Protein AF-A0A7S0W3J7-F1 (afdb_monomer)

Foldseek 3Di:
DDDDDPPDPVDDDDDDDDDDAFDAFDDKDKPDDFDDADALDFTPPWTKIFGHGPVRHGDQDDFQKKFKAKDDPVQHPHRQPNPFPRIAGQHRRMGTRGTGGHNDDDDPDIDIDMDTD

Structure (mmCIF, N/CA/C/O backbone):
data_AF-A0A7S0W3J7-F1
#
_entry.id   AF-A0A7S0W3J7-F1
#
loop_
_atom_site.group_PDB
_atom_site.id
_atom_site.type_symbol
_atom_site.label_atom_id
_atom_site.label_alt_id
_atom_site.label_comp_id
_atom_site.label_asym_id
_atom_site.label_entity_id
_atom_site.label_seq_id
_atom_site.pdbx_PDB_ins_code
_atom_site.Cartn_x
_atom_site.Cartn_y
_atom_site.Cartn_z
_atom_site.occupancy
_atom_site.B_iso_or_equiv
_atom_site.auth_seq_id
_atom_site.auth_comp_id
_atom_site.auth_asym_id
_atom_site.auth_atom_id
_atom_site.pdbx_PDB_model_num
ATOM 1 N N . MET A 1 1 ? -5.260 -25.724 68.515 1.00 54.41 1 MET A N 1
ATOM 2 C CA . MET A 1 1 ? -5.703 -25.893 67.114 1.00 54.41 1 MET A CA 1
ATOM 3 C C . MET A 1 1 ? -5.197 -24.689 66.342 1.00 54.41 1 MET A C 1
ATOM 5 O O . MET A 1 1 ? -5.532 -23.569 66.701 1.00 54.41 1 MET A O 1
ATOM 9 N N . ARG A 1 2 ? -4.265 -24.897 65.410 1.00 65.94 2 ARG A N 1
ATOM 10 C CA . ARG A 1 2 ? -3.579 -23.824 64.681 1.00 65.94 2 ARG A CA 1
ATOM 11 C C . ARG A 1 2 ? -4.446 -23.437 63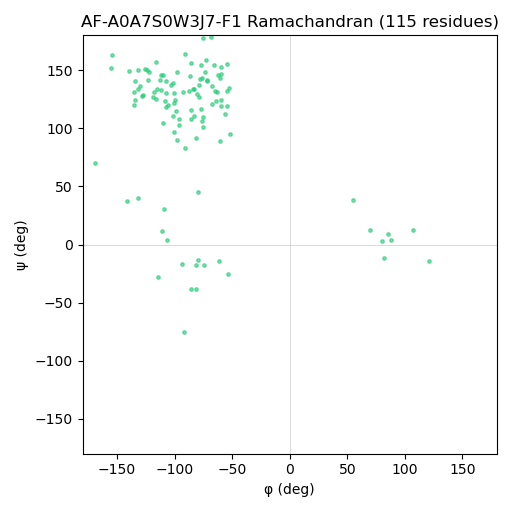.481 1.00 65.94 2 ARG A C 1
ATOM 13 O O . ARG A 1 2 ? -4.564 -24.228 62.553 1.00 65.94 2 ARG A O 1
ATOM 20 N N . PHE A 1 3 ? -5.081 -22.267 63.525 1.00 51.50 3 PHE A N 1
ATOM 21 C CA . PHE A 1 3 ? -5.746 -21.694 62.354 1.00 51.50 3 PHE A CA 1
ATOM 22 C C . PHE A 1 3 ? -4.669 -21.104 61.446 1.00 51.50 3 PHE A C 1
ATOM 24 O O . PHE A 1 3 ? -3.944 -20.197 61.847 1.00 51.50 3 PHE A O 1
ATOM 31 N N . THR A 1 4 ? -4.529 -21.654 60.245 1.00 58.34 4 THR A N 1
ATOM 32 C CA . THR A 1 4 ? -3.666 -21.079 59.210 1.00 58.34 4 THR A CA 1
ATOM 33 C C . THR A 1 4 ? -4.609 -20.366 58.256 1.00 58.34 4 THR A C 1
ATOM 35 O O . THR A 1 4 ? -5.424 -21.029 57.615 1.00 58.34 4 THR A O 1
ATOM 38 N N . LEU A 1 5 ? -4.581 -19.030 58.230 1.00 55.03 5 LEU A N 1
ATOM 39 C CA . LEU A 1 5 ? -5.344 -18.270 57.242 1.00 55.03 5 LEU A CA 1
ATOM 40 C C . LEU A 1 5 ? -4.853 -18.691 55.851 1.00 55.03 5 LEU A C 1
ATOM 42 O O . LEU A 1 5 ? -3.675 -18.535 55.537 1.00 55.03 5 LEU A O 1
ATOM 46 N N . HIS A 1 6 ? -5.749 -19.244 55.039 1.00 60.00 6 HIS A N 1
ATOM 47 C CA . HIS A 1 6 ? -5.515 -19.416 53.613 1.00 60.00 6 HIS A CA 1
ATOM 48 C C . HIS A 1 6 ? -5.819 -18.069 52.954 1.00 60.00 6 HIS A C 1
ATOM 50 O O . HIS A 1 6 ? -6.966 -17.757 52.649 1.00 60.00 6 HIS A O 1
ATOM 56 N N . THR A 1 7 ? -4.803 -17.228 52.802 1.00 67.06 7 THR A N 1
ATOM 57 C CA . THR A 1 7 ? -4.873 -16.083 51.896 1.00 67.06 7 THR A CA 1
ATOM 58 C C . THR A 1 7 ? -4.146 -16.480 50.629 1.00 67.06 7 THR A C 1
ATOM 60 O O . THR A 1 7 ? -2.923 -16.442 50.613 1.00 67.06 7 THR A O 1
ATOM 63 N N . ASP A 1 8 ? -4.891 -16.923 49.621 1.00 58.84 8 ASP A N 1
ATOM 64 C CA . ASP A 1 8 ? -4.711 -16.417 48.258 1.00 58.84 8 ASP A CA 1
ATOM 65 C C . ASP A 1 8 ? -5.876 -16.894 47.383 1.00 5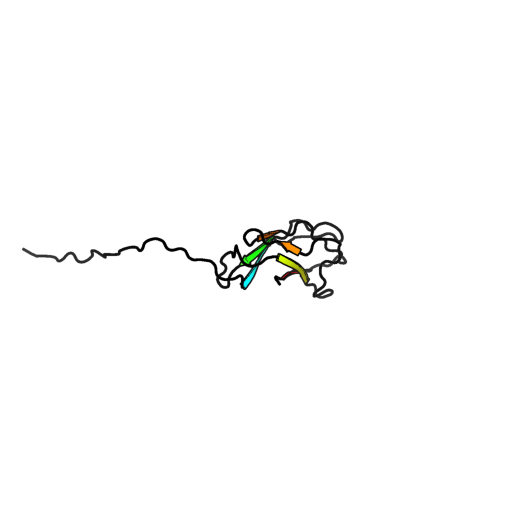8.84 8 A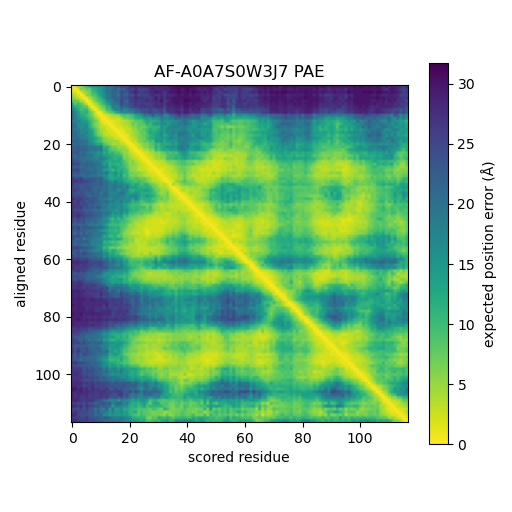SP A C 1
ATOM 67 O O . ASP A 1 8 ? -5.764 -17.784 46.547 1.00 58.84 8 ASP A O 1
ATOM 71 N N . SER A 1 9 ? -7.063 -16.343 47.623 1.00 61.25 9 SER A N 1
ATOM 72 C CA . SER A 1 9 ? -8.059 -16.303 46.556 1.00 61.25 9 SER A CA 1
ATOM 73 C C . SER A 1 9 ? -7.824 -14.982 45.855 1.00 61.25 9 SER A C 1
ATOM 75 O O . SER A 1 9 ? -8.436 -13.979 46.216 1.00 61.25 9 SER A O 1
ATOM 77 N N . SER A 1 10 ? -6.867 -14.948 44.931 1.00 65.12 10 SER A N 1
ATOM 78 C CA . SER A 1 10 ? -6.679 -13.812 44.036 1.00 65.12 10 SER A CA 1
ATOM 79 C C . SER A 1 10 ? -7.977 -13.663 43.227 1.00 65.12 10 SER A C 1
ATOM 81 O O . SER A 1 10 ? -8.193 -14.316 42.211 1.00 65.12 10 SER A O 1
ATOM 83 N N . MET A 1 11 ? -8.919 -12.883 43.765 1.00 68.69 11 MET A N 1
ATOM 84 C CA . MET A 1 11 ? -10.219 -12.626 43.159 1.00 68.69 11 MET A CA 1
ATOM 85 C C . MET A 1 11 ? -10.003 -11.651 42.009 1.00 68.69 11 MET A C 1
ATOM 87 O O . MET A 1 11 ? -9.841 -10.453 42.227 1.00 68.69 11 MET A O 1
ATOM 91 N N . PHE A 1 12 ? -9.988 -12.167 40.786 1.00 75.50 12 PHE A N 1
ATOM 92 C CA . PHE A 1 12 ? -10.064 -11.352 39.583 1.00 75.50 12 PHE A CA 1
ATOM 93 C C . PHE A 1 12 ? -11.439 -11.533 38.943 1.00 75.50 12 PHE A C 1
ATOM 95 O O . PHE A 1 12 ? -12.003 -12.626 38.919 1.00 75.50 12 PHE A O 1
ATOM 102 N N . VAL A 1 13 ? -11.985 -10.438 38.429 1.00 78.38 13 VAL A N 1
ATOM 103 C CA . VAL A 1 13 ? -13.188 -10.432 37.601 1.00 78.38 13 VAL A CA 1
ATOM 104 C C . VAL A 1 13 ? -12.787 -9.886 36.240 1.00 78.38 13 VAL A C 1
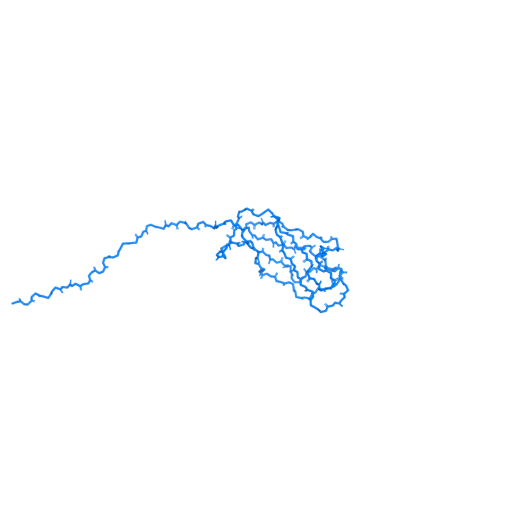ATOM 106 O O . VAL A 1 13 ? -12.084 -8.879 36.153 1.00 78.38 13 VAL A O 1
ATOM 109 N N . LEU A 1 14 ? -13.175 -10.586 35.181 1.00 83.06 14 LEU A N 1
ATOM 110 C CA . LEU A 1 14 ? -12.932 -10.138 33.815 1.00 83.06 14 LEU A CA 1
A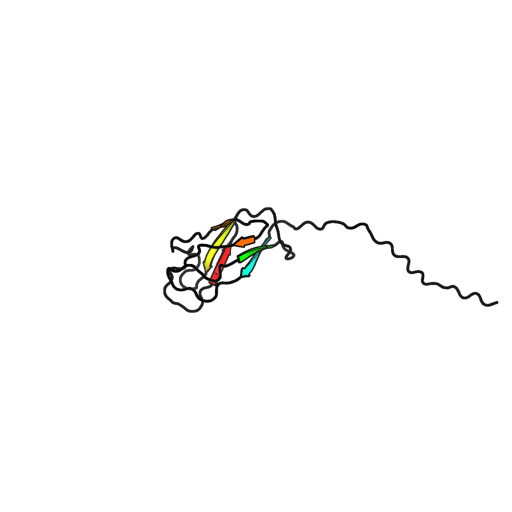TOM 111 C C . LEU A 1 14 ? -14.073 -9.221 33.376 1.00 83.06 14 LEU A C 1
ATOM 113 O O . LEU A 1 14 ? -15.228 -9.427 33.756 1.00 83.06 14 LEU A O 1
ATOM 117 N N . SER A 1 15 ? -13.752 -8.215 32.568 1.00 83.94 15 SER A N 1
ATOM 118 C CA . SER A 1 15 ? -14.776 -7.409 31.915 1.00 83.94 15 SER A CA 1
ATOM 119 C C . SER A 1 15 ? -15.451 -8.210 30.794 1.00 83.94 15 SER A C 1
ATOM 121 O O . SER A 1 15 ? -14.846 -9.133 30.238 1.00 83.94 15 SER A O 1
ATOM 123 N N . PRO A 1 16 ? -16.671 -7.827 30.387 1.00 87.94 16 PRO A N 1
ATOM 124 C CA . PRO A 1 16 ? -17.191 -8.200 29.078 1.00 87.94 16 PRO A CA 1
ATOM 125 C C . PRO A 1 16 ? -16.212 -7.780 27.964 1.00 87.94 16 PRO A C 1
ATOM 127 O O . PRO A 1 16 ? -15.430 -6.839 28.164 1.00 87.94 16 PRO A O 1
ATOM 130 N N . PRO A 1 17 ? -16.235 -8.449 26.797 1.00 82.81 17 PRO A N 1
ATOM 131 C CA . PRO A 1 17 ? -15.450 -8.009 25.651 1.00 82.81 17 PRO A CA 1
ATOM 132 C C . PRO A 1 17 ? -15.886 -6.601 25.226 1.00 82.81 17 PRO A C 1
ATOM 134 O O . PRO A 1 17 ? -17.072 -6.269 25.271 1.00 82.81 17 PRO A O 1
ATOM 137 N N . PHE A 1 18 ? -14.924 -5.785 24.803 1.00 76.12 18 PHE A N 1
ATOM 138 C CA . PHE A 1 18 ? -15.166 -4.499 24.159 1.00 76.12 18 PHE A CA 1
ATOM 139 C C . PHE A 1 18 ? -14.475 -4.484 22.799 1.00 76.12 18 PHE A C 1
ATOM 141 O O . PHE A 1 18 ? -13.460 -5.155 22.601 1.00 76.12 18 PHE A O 1
ATOM 148 N N . GLU A 1 19 ? -15.036 -3.730 21.862 1.00 74.50 19 GLU A N 1
ATOM 149 C CA . GLU A 1 19 ? -14.450 -3.584 20.536 1.00 74.50 19 GLU A CA 1
ATOM 150 C C . GLU A 1 19 ? -13.438 -2.441 20.530 1.00 74.50 19 GLU A C 1
ATOM 152 O O . GLU A 1 19 ? -13.706 -1.339 21.012 1.00 74.50 19 GLU A O 1
ATOM 157 N N . VAL A 1 20 ? -12.265 -2.714 19.965 1.00 68.44 20 VAL A N 1
ATOM 158 C CA . VAL A 1 20 ? -11.296 -1.683 19.607 1.00 68.44 20 VAL A CA 1
ATOM 159 C C . VAL A 1 20 ? -11.522 -1.374 18.140 1.00 68.44 20 VAL A C 1
ATOM 161 O O . VAL A 1 20 ? -11.227 -2.194 17.272 1.00 68.44 20 VAL A O 1
ATOM 164 N N . LEU A 1 21 ? -12.084 -0.200 17.875 1.00 73.44 21 LEU A N 1
ATOM 165 C CA . LEU A 1 21 ? -12.216 0.298 16.515 1.00 73.44 21 LEU A CA 1
ATOM 166 C C . LEU A 1 21 ? -10.860 0.806 16.028 1.00 73.44 21 LEU A C 1
ATOM 168 O O . LEU A 1 21 ? -10.092 1.398 16.791 1.00 73.44 21 LEU A O 1
ATOM 172 N N . ASN A 1 22 ? -10.580 0.582 14.748 1.00 70.94 22 ASN A N 1
ATOM 173 C CA . ASN A 1 22 ? -9.421 1.171 14.097 1.00 70.94 22 ASN A CA 1
ATOM 174 C C . ASN A 1 22 ? -9.539 2.702 14.098 1.00 70.94 22 ASN A C 1
ATOM 176 O O . ASN A 1 22 ? -10.629 3.265 13.956 1.00 70.94 22 ASN A O 1
ATOM 180 N N . GLY A 1 23 ? -8.398 3.375 14.217 1.00 71.31 23 GLY A N 1
ATOM 181 C CA . GLY A 1 23 ? -8.336 4.815 14.003 1.00 71.31 23 GLY A CA 1
ATOM 182 C C . GLY A 1 23 ? -8.580 5.199 12.535 1.00 71.31 23 GLY A C 1
ATOM 183 O O . GLY A 1 23 ? -8.760 4.331 11.672 1.00 71.31 23 GLY A O 1
ATOM 184 N N . PRO A 1 24 ? -8.569 6.506 12.219 1.00 73.44 24 PRO A N 1
ATOM 185 C CA . PRO A 1 24 ? -8.489 6.964 10.836 1.00 73.44 24 PRO A CA 1
ATOM 186 C C . PRO A 1 24 ? -7.202 6.459 10.162 1.00 73.44 24 PRO A C 1
ATOM 188 O O . PRO A 1 24 ? -6.186 6.233 10.825 1.00 73.44 24 PRO A O 1
ATOM 191 N N . ALA A 1 25 ? -7.242 6.302 8.836 1.00 75.19 25 ALA A N 1
ATOM 192 C CA . ALA A 1 25 ? -6.076 5.904 8.051 1.00 75.19 25 ALA A CA 1
ATOM 193 C C . ALA A 1 25 ? -4.954 6.936 8.217 1.00 75.19 25 ALA A C 1
ATOM 195 O O . ALA A 1 25 ? -5.159 8.124 7.977 1.00 75.19 25 ALA A O 1
ATOM 196 N N . ALA A 1 26 ? -3.776 6.474 8.634 1.00 77.38 26 ALA A N 1
ATOM 197 C CA . ALA A 1 26 ? -2.613 7.325 8.874 1.00 77.38 26 ALA A CA 1
ATOM 198 C C . ALA A 1 26 ? -1.464 7.025 7.906 1.00 77.38 26 ALA A C 1
ATOM 200 O O . ALA A 1 26 ? -0.633 7.892 7.644 1.00 77.38 26 ALA A O 1
ATOM 201 N N . SER A 1 27 ? -1.361 5.794 7.398 1.00 79.38 27 SER A N 1
ATOM 202 C CA . SER A 1 27 ? -0.267 5.376 6.517 1.00 79.38 27 SER A CA 1
ATOM 203 C C . SER A 1 27 ? -0.673 4.219 5.605 1.00 79.38 27 SER A C 1
ATOM 205 O O . SER A 1 27 ? -1.657 3.524 5.852 1.00 79.38 27 SER A O 1
ATOM 207 N N . LEU A 1 28 ? 0.104 4.001 4.544 1.00 81.06 28 LEU A N 1
ATOM 208 C CA . LEU A 1 28 ? -0.013 2.830 3.677 1.00 81.06 28 LEU A CA 1
ATOM 209 C C . LEU A 1 28 ? 1.101 1.834 3.992 1.00 81.06 28 LEU A C 1
ATOM 211 O O . LEU A 1 28 ? 2.261 2.220 4.131 1.00 81.06 28 LEU A O 1
ATOM 215 N N . SER A 1 29 ? 0.756 0.552 4.046 1.00 83.69 29 SER A N 1
ATOM 216 C CA . SER A 1 29 ? 1.709 -0.549 4.167 1.00 83.69 29 SER A CA 1
ATOM 217 C C . SER A 1 29 ? 1.672 -1.418 2.914 1.00 83.69 29 SER A C 1
ATOM 219 O O . SER A 1 29 ? 0.598 -1.763 2.419 1.00 83.69 29 SER A O 1
ATOM 221 N N . VAL A 1 30 ? 2.843 -1.769 2.385 1.00 84.38 30 VAL A N 1
ATOM 222 C CA . VAL A 1 30 ? 2.969 -2.623 1.198 1.00 84.38 30 VAL A CA 1
ATOM 223 C C . VAL A 1 30 ? 2.932 -4.085 1.635 1.00 84.38 30 VAL A C 1
ATOM 225 O O . VAL A 1 30 ? 3.827 -4.545 2.336 1.00 84.38 30 VAL A O 1
ATOM 228 N N . MET A 1 31 ? 1.908 -4.822 1.201 1.00 84.62 31 MET A N 1
ATOM 229 C CA . MET A 1 31 ? 1.782 -6.261 1.463 1.00 84.62 31 MET A CA 1
ATOM 230 C C . MET A 1 31 ? 2.521 -7.098 0.423 1.00 84.62 31 MET A C 1
ATOM 232 O O . MET A 1 31 ? 3.107 -8.129 0.742 1.00 84.62 31 MET A O 1
ATOM 236 N N . MET A 1 32 ? 2.464 -6.667 -0.836 1.00 83.88 32 MET A N 1
ATOM 237 C CA . MET A 1 32 ? 3.087 -7.366 -1.949 1.00 83.88 32 MET A CA 1
ATOM 238 C C . MET A 1 32 ? 3.804 -6.351 -2.823 1.00 83.88 32 MET A C 1
ATOM 240 O O . MET A 1 32 ? 3.185 -5.414 -3.331 1.00 83.88 32 MET A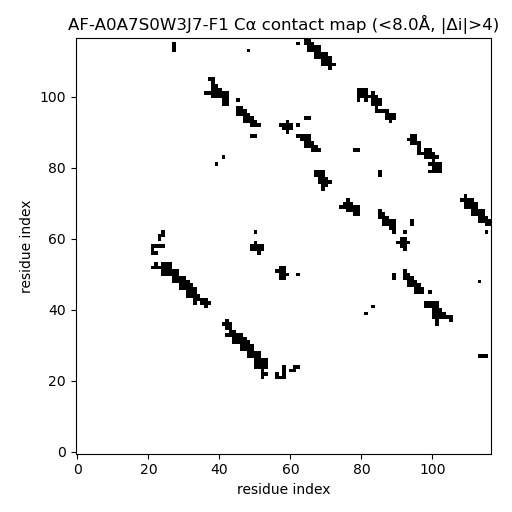 O 1
ATOM 244 N N . SER A 1 33 ? 5.113 -6.531 -2.971 1.00 78.12 33 SER A N 1
ATOM 245 C CA . SER A 1 33 ? 5.938 -5.748 -3.880 1.00 78.12 33 SER A CA 1
ATOM 246 C C . SER A 1 33 ? 6.146 -6.506 -5.194 1.00 78.12 33 SER A C 1
ATOM 248 O O . SER A 1 33 ? 6.183 -7.741 -5.212 1.00 78.12 33 SER A O 1
ATOM 250 N N . PRO A 1 34 ? 6.281 -5.790 -6.317 1.00 75.19 34 PRO A N 1
ATOM 251 C CA . PRO A 1 34 ? 6.657 -6.409 -7.574 1.00 75.19 34 PRO A CA 1
ATOM 252 C C . PRO A 1 34 ? 8.144 -6.777 -7.557 1.00 75.19 34 PRO A C 1
ATOM 254 O O . PRO A 1 34 ? 8.951 -6.090 -6.935 1.00 75.19 34 PRO A O 1
ATOM 257 N N . ALA A 1 35 ? 8.511 -7.852 -8.254 1.00 76.00 35 ALA A N 1
ATOM 258 C CA . ALA A 1 35 ? 9.892 -8.329 -8.295 1.00 76.00 35 ALA A CA 1
ATOM 259 C C . ALA A 1 35 ? 10.660 -7.731 -9.482 1.00 76.00 35 ALA A C 1
ATOM 261 O O . ALA A 1 35 ? 11.469 -6.821 -9.328 1.00 76.00 35 ALA A O 1
ATOM 262 N N . THR A 1 36 ? 10.401 -8.228 -10.689 1.00 70.31 36 THR A N 1
ATOM 263 C CA . THR A 1 36 ? 11.054 -7.760 -11.914 1.00 70.31 36 THR A CA 1
ATOM 264 C C . THR A 1 36 ? 9.985 -7.420 -12.933 1.00 70.31 36 THR A C 1
ATOM 266 O O . THR A 1 36 ? 9.099 -8.226 -13.206 1.00 70.31 36 THR A O 1
ATOM 269 N N . VAL A 1 37 ? 10.062 -6.213 -13.485 1.00 69.88 37 VAL A N 1
ATOM 270 C CA . VAL A 1 37 ? 9.080 -5.696 -14.436 1.00 69.88 37 VAL A CA 1
ATOM 271 C C . VAL A 1 37 ? 9.788 -5.413 -15.748 1.00 69.88 37 VAL A C 1
ATOM 273 O O . VAL A 1 37 ? 10.790 -4.703 -15.782 1.00 69.88 37 VAL A O 1
ATOM 276 N N . THR A 1 38 ? 9.262 -5.957 -16.839 1.00 70.19 38 THR A N 1
ATOM 277 C CA . THR A 1 38 ? 9.691 -5.578 -18.185 1.00 70.19 38 THR A CA 1
ATOM 278 C C . THR A 1 38 ? 8.941 -4.324 -18.618 1.00 70.19 38 THR A C 1
ATOM 280 O O . THR A 1 38 ? 7.720 -4.245 -18.472 1.00 70.19 38 THR A O 1
ATOM 283 N N . ALA A 1 39 ? 9.664 -3.356 -19.181 1.00 68.94 39 ALA A N 1
ATOM 284 C CA . ALA A 1 39 ? 9.077 -2.118 -19.674 1.00 68.94 39 ALA A CA 1
ATOM 285 C C . ALA A 1 39 ? 7.931 -2.385 -20.671 1.00 68.94 39 ALA A C 1
ATOM 287 O O . ALA A 1 39 ? 8.070 -3.193 -21.588 1.00 68.94 39 ALA A O 1
ATOM 288 N N . GLY A 1 40 ? 6.791 -1.718 -20.487 1.00 66.69 40 GLY A N 1
ATOM 289 C CA . GLY A 1 40 ? 5.595 -1.851 -21.327 1.00 66.69 40 GLY A CA 1
ATOM 290 C C . GLY A 1 40 ? 4.693 -3.049 -21.003 1.00 66.69 40 GLY A C 1
ATOM 291 O O . GLY A 1 40 ? 3.546 -3.082 -21.460 1.00 66.69 40 GLY A O 1
ATOM 292 N N . LEU A 1 41 ? 5.149 -3.998 -20.178 1.00 74.19 41 LEU A N 1
ATOM 293 C CA . LEU A 1 41 ? 4.330 -5.116 -19.709 1.00 74.19 41 LEU A CA 1
ATOM 294 C C . LEU A 1 41 ? 3.616 -4.793 -18.391 1.00 74.19 41 LEU A C 1
ATOM 296 O O . LEU A 1 41 ? 3.923 -3.821 -17.697 1.00 74.19 41 LEU A O 1
ATOM 300 N N . ILE A 1 42 ? 2.612 -5.616 -18.081 1.00 74.00 42 ILE A N 1
ATOM 301 C CA . ILE A 1 42 ? 1.914 -5.570 -16.797 1.00 74.00 42 ILE A CA 1
ATOM 302 C C . ILE A 1 42 ? 2.882 -6.024 -15.702 1.00 74.00 42 ILE A C 1
ATOM 304 O O . ILE A 1 42 ? 3.612 -7.000 -15.866 1.00 74.00 42 ILE A O 1
ATOM 308 N N . VAL A 1 43 ? 2.871 -5.305 -14.585 1.00 77.06 43 VAL A N 1
ATOM 309 C CA . VAL A 1 43 ? 3.654 -5.625 -13.392 1.00 77.06 43 VAL A CA 1
ATOM 310 C C . VAL A 1 43 ? 3.141 -6.924 -12.759 1.00 77.06 43 VAL A C 1
ATOM 312 O O . VAL A 1 43 ? 1.981 -6.999 -12.356 1.00 77.06 43 VAL A O 1
ATOM 315 N N . THR A 1 44 ? 4.013 -7.929 -12.633 1.00 76.56 44 THR A N 1
ATOM 316 C CA . THR A 1 44 ? 3.715 -9.197 -11.946 1.00 76.56 44 THR A CA 1
ATOM 317 C C . THR A 1 44 ? 4.834 -9.562 -10.962 1.00 76.56 44 THR A C 1
ATOM 319 O O . THR A 1 44 ? 6.001 -9.519 -11.357 1.00 76.56 44 THR A O 1
ATOM 322 N N . PRO A 1 45 ? 4.527 -9.967 -9.716 1.00 81.12 45 PRO A N 1
ATOM 323 C CA . PRO A 1 45 ? 3.196 -10.024 -9.101 1.00 81.12 45 PRO A CA 1
ATOM 324 C C . PRO A 1 45 ? 2.566 -8.631 -8.922 1.00 81.12 45 PRO A C 1
ATOM 326 O O . PRO A 1 45 ? 3.274 -7.625 -8.865 1.00 81.12 45 PRO A O 1
ATOM 329 N N . PHE A 1 46 ? 1.231 -8.580 -8.880 1.00 81.81 46 PHE A N 1
ATOM 330 C CA . PHE A 1 46 ? 0.493 -7.330 -8.686 1.00 81.81 46 PHE A CA 1
ATOM 331 C C . PHE A 1 46 ? 0.817 -6.743 -7.311 1.00 81.81 46 PHE A C 1
ATOM 333 O O . PHE A 1 46 ? 0.738 -7.472 -6.320 1.00 81.81 46 PHE A O 1
ATOM 340 N N . PRO A 1 47 ? 1.151 -5.448 -7.209 1.00 83.50 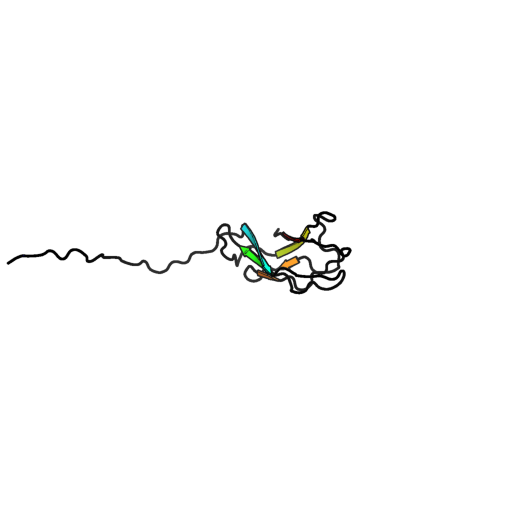47 PRO A N 1
ATOM 341 C CA . PRO A 1 47 ? 1.368 -4.858 -5.909 1.00 83.50 47 PRO A CA 1
ATOM 342 C C . PRO A 1 47 ? 0.051 -4.696 -5.159 1.00 83.50 47 PRO A C 1
ATOM 344 O O . PRO A 1 47 ? -0.986 -4.335 -5.728 1.00 83.50 47 PRO A O 1
ATOM 347 N N . VAL A 1 48 ? 0.128 -4.954 -3.860 1.00 85.44 48 VAL A N 1
ATOM 348 C CA . VAL A 1 48 ? -0.991 -4.861 -2.926 1.00 85.44 48 VAL A CA 1
ATOM 349 C C . VAL A 1 48 ? -0.558 -3.979 -1.771 1.00 85.44 48 VAL A C 1
ATOM 351 O O . VAL A 1 48 ? 0.498 -4.211 -1.175 1.00 85.44 48 VAL A O 1
ATOM 354 N N . VAL A 1 49 ? -1.374 -2.980 -1.452 1.00 85.88 49 VAL A N 1
ATOM 355 C CA . VAL A 1 49 ? -1.163 -2.092 -0.307 1.00 85.88 49 VAL A CA 1
ATOM 356 C C . VAL A 1 49 ? -2.395 -2.070 0.577 1.00 85.88 49 VAL A C 1
ATOM 358 O O . VAL A 1 49 ? -3.515 -2.236 0.099 1.00 85.88 49 VAL A O 1
ATOM 361 N N . GLN A 1 50 ? -2.186 -1.841 1.865 1.00 86.44 50 GLN A N 1
ATOM 362 C CA . GLN A 1 50 ? -3.251 -1.700 2.847 1.00 86.44 50 GLN A CA 1
ATOM 363 C C . GLN A 1 50 ? -3.152 -0.356 3.572 1.00 86.44 50 GLN A C 1
ATOM 365 O O . GLN A 1 50 ? -2.051 0.099 3.887 1.00 86.44 50 GLN A O 1
ATOM 370 N N . ALA A 1 51 ? -4.294 0.269 3.853 1.00 83.56 51 ALA A N 1
ATOM 371 C CA . ALA A 1 51 ? -4.375 1.428 4.732 1.00 83.56 51 ALA A CA 1
ATOM 372 C C . ALA A 1 51 ? -4.318 0.976 6.190 1.00 83.56 51 ALA A C 1
ATOM 374 O O . ALA A 1 51 ? -5.099 0.125 6.620 1.00 83.56 51 ALA A O 1
ATOM 375 N N . VAL A 1 52 ? -3.397 1.557 6.950 1.00 83.31 52 VAL A N 1
ATOM 376 C CA . VAL A 1 52 ? -3.232 1.291 8.377 1.00 83.31 52 VAL A CA 1
ATOM 377 C C . VAL A 1 52 ? -3.371 2.570 9.191 1.00 83.31 52 VAL A C 1
ATOM 379 O O . VAL A 1 52 ? -3.054 3.667 8.719 1.00 83.31 52 VAL A O 1
ATOM 382 N N . ASP A 1 53 ? -3.872 2.437 10.415 1.00 83.00 53 ASP A N 1
ATOM 383 C CA . ASP A 1 53 ? -3.874 3.528 11.385 1.00 83.00 53 ASP A CA 1
ATOM 384 C C . ASP A 1 53 ? -2.465 3.743 11.968 1.00 83.00 53 ASP A C 1
ATOM 386 O O . ASP A 1 53 ? -1.513 3.024 11.650 1.00 83.00 53 ASP A O 1
ATOM 390 N N . ALA A 1 54 ? -2.315 4.749 12.834 1.00 78.19 54 ALA A N 1
ATOM 391 C CA . ALA A 1 54 ? -1.033 5.089 13.458 1.00 78.19 54 ALA A CA 1
ATOM 392 C C . ALA A 1 54 ? -0.441 3.961 14.331 1.00 78.19 54 ALA A C 1
ATOM 394 O O . ALA A 1 54 ? 0.731 4.017 14.696 1.00 78.19 54 ALA A O 1
ATOM 395 N N . PHE A 1 55 ? -1.241 2.947 14.662 1.00 78.81 55 PHE A N 1
ATOM 396 C CA . PHE A 1 55 ? -0.862 1.796 15.472 1.00 78.81 55 PHE A CA 1
ATOM 397 C C . PHE A 1 55 ? -0.714 0.513 14.638 1.00 78.81 55 PHE A C 1
ATOM 399 O O . PHE A 1 55 ? -0.422 -0.543 15.194 1.00 78.81 55 PHE A O 1
ATOM 406 N N . GLY A 1 56 ? -0.864 0.596 13.311 1.00 77.62 56 GLY A N 1
ATOM 407 C CA . GLY A 1 56 ? -0.723 -0.535 12.397 1.00 77.62 56 GLY A CA 1
ATOM 408 C C . GLY A 1 56 ? -1.992 -1.373 12.212 1.00 77.62 56 GLY A C 1
ATOM 409 O O . GLY A 1 56 ? -1.919 -2.426 11.579 1.00 77.62 56 GLY A O 1
ATOM 410 N N . ASN A 1 57 ? -3.150 -0.937 12.718 1.00 81.69 57 ASN A N 1
ATOM 411 C CA . ASN A 1 57 ? -4.407 -1.656 12.505 1.00 81.69 57 ASN A CA 1
ATOM 412 C C . ASN A 1 57 ? -4.951 -1.382 11.103 1.00 81.69 57 ASN A C 1
ATOM 414 O O . ASN A 1 57 ? -4.881 -0.253 10.619 1.00 81.69 57 ASN A O 1
ATOM 418 N N . LEU A 1 58 ? -5.530 -2.399 10.463 1.00 81.94 58 LEU A N 1
ATOM 419 C CA . LEU A 1 58 ? -6.154 -2.252 9.149 1.00 81.94 58 LEU A CA 1
ATOM 420 C C . LEU A 1 58 ? -7.360 -1.311 9.235 1.00 81.94 58 LEU A C 1
ATOM 422 O O . LEU A 1 58 ? -8.305 -1.559 9.983 1.00 81.94 58 LEU A O 1
ATOM 426 N N . VAL A 1 59 ? -7.342 -0.257 8.425 1.00 80.94 59 VAL A N 1
ATOM 427 C CA . VAL A 1 59 ? -8.435 0.708 8.336 1.00 80.94 59 VAL A CA 1
ATOM 428 C C . VAL A 1 59 ? -9.324 0.334 7.165 1.00 80.94 59 VAL A C 1
ATOM 430 O O . VAL A 1 59 ? -8.994 0.578 6.007 1.00 80.94 59 VAL A O 1
ATOM 433 N N . VAL A 1 60 ? -10.472 -0.266 7.474 1.00 74.81 60 VAL A N 1
ATOM 434 C CA . VAL A 1 60 ? -11.433 -0.730 6.462 1.00 74.81 60 VAL A CA 1
ATOM 435 C C . VAL A 1 60 ? -12.311 0.392 5.895 1.00 74.81 60 VAL A C 1
ATOM 437 O O . VAL A 1 60 ? -12.951 0.201 4.863 1.00 74.81 60 VAL A O 1
ATOM 440 N N . SER A 1 61 ? -12.323 1.565 6.538 1.00 66.50 61 SER A N 1
ATOM 441 C CA . SER A 1 61 ? -13.188 2.703 6.208 1.00 66.50 61 SER A CA 1
ATOM 442 C C . SER A 1 61 ? -12.422 4.030 6.218 1.00 66.50 61 SER A C 1
ATOM 444 O O . SER A 1 61 ? -11.760 4.339 7.206 1.00 66.50 61 SER A O 1
ATOM 446 N N . GLY A 1 62 ? -12.566 4.848 5.170 1.00 62.00 62 GLY A N 1
ATOM 447 C CA . GLY A 1 62 ? -12.115 6.251 5.162 1.00 62.00 62 GLY A CA 1
ATOM 448 C C . GLY A 1 62 ? -11.086 6.626 4.092 1.00 62.00 62 GLY A C 1
ATOM 449 O O . GLY A 1 62 ? -10.910 7.809 3.834 1.00 62.00 62 GLY A O 1
ATOM 450 N N . ALA A 1 63 ? -10.451 5.656 3.434 1.00 64.56 63 ALA A N 1
ATOM 451 C CA . ALA A 1 63 ? -9.602 5.904 2.270 1.00 64.56 63 ALA A CA 1
ATOM 452 C C . ALA A 1 63 ? -10.317 5.406 1.008 1.00 64.56 63 ALA A C 1
ATOM 454 O O . ALA A 1 63 ? -10.633 4.224 0.902 1.00 64.56 63 ALA A O 1
ATOM 455 N N . GLU A 1 64 ? -10.600 6.308 0.069 1.00 69.44 64 GLU A N 1
ATOM 456 C CA . GLU A 1 64 ? -11.376 5.984 -1.138 1.00 69.44 64 GLU A CA 1
ATOM 457 C C . GLU A 1 64 ? -10.498 5.336 -2.218 1.00 69.44 64 GLU A C 1
ATOM 459 O O . GLU A 1 64 ? -10.900 4.389 -2.895 1.00 69.44 64 GLU A O 1
ATOM 464 N N . SER A 1 65 ? -9.255 5.801 -2.366 1.00 77.12 65 SER A N 1
ATOM 465 C CA . SER A 1 65 ? -8.330 5.278 -3.371 1.00 77.12 65 SER A CA 1
ATOM 466 C C . SER A 1 65 ? -6.868 5.494 -2.998 1.00 77.12 65 SER A C 1
ATOM 468 O O . SER A 1 65 ? -6.533 6.442 -2.297 1.00 77.12 65 SER A O 1
ATOM 470 N N . ALA A 1 66 ? -5.998 4.613 -3.487 1.00 79.69 66 ALA A N 1
ATOM 471 C CA . ALA A 1 66 ? -4.554 4.764 -3.442 1.00 79.69 66 ALA A CA 1
ATOM 472 C C . ALA A 1 66 ? -4.026 4.949 -4.865 1.00 79.69 66 ALA A C 1
ATOM 474 O O . ALA A 1 66 ? -4.482 4.298 -5.808 1.00 79.69 66 ALA A O 1
ATOM 475 N N . THR A 1 67 ? -3.032 5.812 -5.007 1.00 77.50 67 THR A N 1
ATOM 476 C CA . THR A 1 67 ? -2.298 6.060 -6.242 1.00 77.50 67 THR A CA 1
ATOM 477 C C . THR A 1 67 ? -0.901 5.466 -6.117 1.00 77.50 67 THR A C 1
ATOM 479 O O . THR A 1 67 ? -0.205 5.699 -5.135 1.00 77.50 67 THR A O 1
ATOM 482 N N . ALA A 1 68 ? -0.483 4.692 -7.111 1.00 71.88 68 ALA A N 1
ATOM 483 C CA . ALA A 1 68 ? 0.868 4.182 -7.268 1.00 71.88 68 ALA A CA 1
ATOM 484 C C . ALA A 1 68 ? 1.631 5.035 -8.290 1.00 71.88 68 ALA A C 1
ATOM 486 O O . ALA A 1 68 ? 1.251 5.135 -9.460 1.00 71.88 68 ALA A O 1
ATOM 487 N N . CYS A 1 69 ? 2.745 5.603 -7.852 1.00 67.75 69 CYS A N 1
ATOM 488 C CA . CYS A 1 69 ? 3.697 6.361 -8.653 1.00 67.75 69 CYS A CA 1
ATOM 489 C C . CYS A 1 69 ? 5.046 5.635 -8.659 1.00 67.75 69 CYS A C 1
ATOM 491 O O . CYS A 1 69 ? 5.347 4.872 -7.743 1.00 67.75 69 CYS A O 1
ATOM 493 N N . VAL A 1 70 ? 5.894 5.880 -9.660 1.00 64.31 70 VAL A N 1
ATOM 494 C CA . VAL A 1 70 ? 7.300 5.475 -9.529 1.00 64.31 70 VAL A CA 1
ATOM 495 C C . VAL A 1 70 ? 8.035 6.548 -8.745 1.00 64.31 70 VAL A C 1
ATOM 497 O O . VAL A 1 70 ? 7.916 7.739 -9.033 1.00 64.31 70 VAL A O 1
ATOM 500 N N . ASN A 1 71 ? 8.822 6.113 -7.772 1.00 62.75 71 ASN A N 1
ATOM 501 C CA . ASN A 1 71 ? 9.884 6.908 -7.196 1.00 62.75 71 ASN A CA 1
ATOM 502 C C . ASN A 1 71 ? 11.225 6.311 -7.620 1.00 62.75 71 ASN A C 1
ATOM 504 O O . ASN A 1 71 ? 11.652 5.267 -7.130 1.00 62.75 71 ASN A O 1
ATOM 508 N N . ASP A 1 72 ? 11.869 6.973 -8.568 1.00 58.03 72 ASP A N 1
ATOM 509 C CA . ASP A 1 72 ? 13.148 6.562 -9.121 1.00 58.03 72 ASP A CA 1
ATOM 510 C C . ASP A 1 72 ? 14.080 7.775 -9.200 1.00 58.03 72 ASP A C 1
ATOM 512 O O . ASP A 1 72 ? 13.602 8.845 -9.571 1.00 58.03 72 ASP A O 1
ATOM 516 N N . PRO A 1 73 ? 15.385 7.650 -8.898 1.00 51.56 73 PRO A N 1
ATOM 517 C CA . PRO A 1 73 ? 16.320 8.777 -8.918 1.00 51.56 73 PRO A CA 1
ATOM 518 C C . PRO A 1 73 ? 16.345 9.578 -10.231 1.00 51.56 73 PRO A C 1
ATOM 520 O O . PRO A 1 73 ? 16.681 10.760 -10.190 1.00 51.56 73 PRO A O 1
ATOM 523 N N . MET A 1 74 ? 15.976 8.988 -11.377 1.00 52.97 74 MET A N 1
ATOM 524 C CA . MET A 1 74 ? 15.858 9.702 -12.656 1.00 52.97 74 MET A CA 1
ATOM 525 C C . MET A 1 74 ? 14.442 10.222 -12.957 1.00 52.97 74 MET A C 1
ATOM 527 O O . MET A 1 74 ? 14.291 11.074 -13.828 1.00 52.97 74 MET A O 1
ATOM 531 N N . ASN A 1 75 ? 13.405 9.722 -12.277 1.00 54.91 75 ASN A N 1
ATOM 532 C CA . ASN A 1 75 ? 11.992 9.989 -12.587 1.00 54.91 75 ASN A CA 1
ATOM 533 C C . ASN A 1 75 ? 11.113 10.149 -11.328 1.00 54.91 75 ASN A C 1
ATOM 535 O O . ASN A 1 75 ? 9.969 9.685 -11.297 1.00 54.91 75 ASN A O 1
ATOM 539 N N . SER A 1 76 ? 11.632 10.781 -10.272 1.00 52.06 76 SER A N 1
ATOM 540 C CA . SER A 1 76 ? 10.899 11.019 -9.023 1.00 52.06 76 SER A CA 1
ATOM 541 C C . SER A 1 76 ? 9.579 11.747 -9.283 1.00 52.06 76 SER A C 1
ATOM 543 O O . SER A 1 76 ? 9.569 12.868 -9.787 1.00 52.06 76 SER A O 1
ATOM 545 N N . GLY A 1 77 ? 8.459 11.116 -8.923 1.00 49.31 77 GLY A N 1
ATOM 546 C CA . GLY A 1 77 ? 7.128 11.720 -9.024 1.00 49.31 77 GLY A CA 1
ATOM 547 C C . GLY A 1 77 ? 6.425 11.531 -10.370 1.00 49.31 77 GLY A C 1
ATOM 548 O O . GLY A 1 77 ? 5.31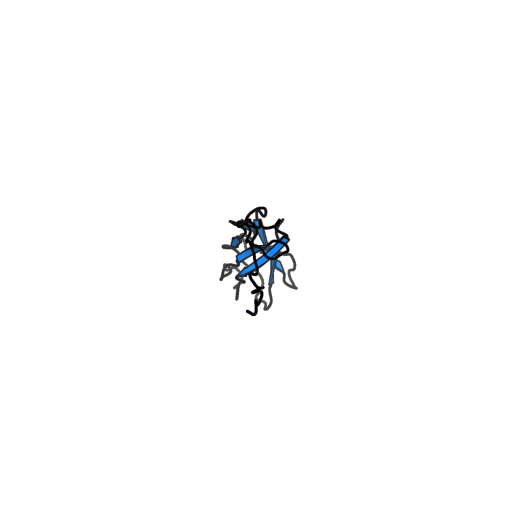4 12.031 -10.542 1.00 49.31 77 GLY A O 1
ATOM 549 N N . MET A 1 78 ? 7.006 10.781 -11.312 1.00 55.88 78 MET A N 1
ATOM 550 C CA . MET A 1 78 ? 6.294 10.407 -12.533 1.00 55.88 78 MET A CA 1
ATOM 551 C C . MET A 1 78 ? 5.280 9.297 -12.217 1.00 55.88 78 MET A C 1
ATOM 553 O O . MET A 1 78 ? 5.636 8.141 -11.961 1.00 55.88 78 MET A O 1
ATOM 557 N N . CYS A 1 79 ? 3.989 9.641 -12.256 1.00 54.34 79 CYS A N 1
ATOM 558 C CA . CYS A 1 79 ? 2.914 8.655 -12.358 1.00 54.34 79 CYS A CA 1
ATOM 559 C C . CYS A 1 79 ? 3.217 7.741 -13.552 1.00 54.34 79 CYS A C 1
ATOM 561 O O . CYS A 1 79 ? 3.608 8.233 -14.610 1.00 54.34 79 CYS A O 1
ATOM 563 N N . LEU A 1 80 ? 3.072 6.423 -13.381 1.00 59.88 80 LEU A N 1
ATOM 564 C CA . LEU A 1 80 ? 3.399 5.410 -14.389 1.00 59.88 80 LEU A CA 1
ATOM 565 C C . LEU A 1 80 ? 2.725 5.731 -15.733 1.00 59.88 80 LEU A C 1
ATOM 567 O O . LEU A 1 80 ? 1.573 5.379 -15.975 1.00 59.88 80 LEU A O 1
ATOM 571 N N . SER A 1 81 ? 3.449 6.407 -16.624 1.00 52.19 81 SER A N 1
ATOM 572 C CA . SER A 1 81 ? 2.942 6.907 -17.906 1.00 52.19 81 SER A CA 1
ATOM 573 C C . SER A 1 81 ? 2.892 5.789 -18.954 1.00 52.19 81 SER A C 1
ATOM 575 O O . SER A 1 81 ? 3.357 5.948 -20.072 1.00 52.19 81 SER A O 1
ATOM 577 N N . GLY A 1 82 ? 2.383 4.614 -18.591 1.00 50.62 82 GLY A N 1
ATOM 578 C CA . GLY A 1 82 ? 2.359 3.423 -19.443 1.00 50.62 82 GLY A CA 1
ATOM 579 C C . GLY A 1 82 ? 0.967 3.004 -19.910 1.00 50.62 82 GLY A C 1
ATOM 580 O O . GLY A 1 82 ? 0.806 1.872 -20.358 1.00 50.62 82 GLY A O 1
ATOM 581 N N . GLY A 1 83 ? -0.052 3.853 -19.727 1.00 51.75 83 GLY A N 1
ATOM 582 C CA . GLY A 1 83 ? -1.455 3.501 -19.995 1.00 51.75 83 GLY A CA 1
ATOM 583 C C . GLY A 1 83 ? -2.044 2.478 -19.011 1.00 51.75 83 GLY A C 1
ATOM 584 O O . GLY A 1 83 ? -3.099 1.905 -19.273 1.00 51.75 83 GLY A O 1
ATOM 585 N N . GLY A 1 84 ? -1.353 2.220 -17.897 1.00 58.62 84 GLY A N 1
ATOM 586 C CA . GLY A 1 84 ? -1.858 1.420 -16.784 1.00 58.62 84 GLY A CA 1
ATOM 587 C C . GLY A 1 84 ? -2.673 2.260 -15.796 1.00 58.62 84 GLY A C 1
ATOM 588 O O . GLY A 1 84 ? -2.480 3.470 -15.709 1.00 58.62 84 GLY A O 1
ATOM 589 N N . SER A 1 85 ? -3.567 1.623 -15.035 1.00 66.88 85 SER A N 1
ATOM 590 C CA . SER A 1 85 ? -4.295 2.307 -13.957 1.00 66.88 85 SER A CA 1
ATOM 591 C C . SER A 1 85 ? -3.361 2.488 -12.769 1.00 66.88 85 SER A C 1
ATOM 593 O O . SER A 1 85 ? -3.043 1.517 -12.084 1.00 66.88 85 SER A O 1
ATOM 595 N N . THR A 1 86 ? -2.903 3.719 -12.543 1.00 73.81 86 THR A N 1
ATOM 596 C CA . THR A 1 86 ? -2.105 4.091 -11.365 1.00 73.81 86 THR A CA 1
ATOM 597 C C . THR A 1 86 ? -2.938 4.181 -10.105 1.00 73.81 86 THR A C 1
ATOM 599 O O . THR A 1 86 ? -2.378 4.153 -9.021 1.00 73.81 86 THR A O 1
ATOM 602 N N . THR A 1 87 ? -4.258 4.278 -10.220 1.00 75.88 87 THR A N 1
ATOM 603 C CA . THR A 1 87 ? -5.167 4.334 -9.082 1.00 75.88 87 THR A CA 1
ATOM 604 C C . THR A 1 87 ? -5.819 2.974 -8.854 1.00 75.88 87 THR A C 1
ATOM 606 O O . THR A 1 87 ? -6.207 2.280 -9.800 1.00 75.88 87 THR A O 1
ATOM 609 N N . ALA A 1 88 ? -5.935 2.594 -7.586 1.00 81.56 88 ALA A N 1
ATOM 610 C CA . ALA A 1 88 ? -6.693 1.442 -7.125 1.00 81.56 88 ALA A CA 1
ATOM 611 C C . ALA A 1 88 ? -7.620 1.877 -5.986 1.00 81.56 88 ALA A C 1
ATOM 613 O O . ALA A 1 88 ? -7.228 2.634 -5.100 1.00 81.56 88 ALA A O 1
ATOM 614 N N . GLN A 1 89 ? -8.863 1.406 -6.021 1.00 81.44 89 GLN A N 1
ATOM 615 C CA . GLN A 1 89 ? -9.816 1.623 -4.935 1.00 81.44 89 GLN A CA 1
ATOM 616 C C . GLN A 1 89 ? -9.414 0.764 -3.735 1.00 81.44 89 GLN A C 1
ATOM 618 O O . GLN A 1 89 ? -8.999 -0.385 -3.918 1.00 81.44 89 GLN A O 1
ATOM 623 N N . LEU A 1 90 ? -9.546 1.300 -2.520 1.00 78.81 90 LEU A N 1
ATOM 624 C CA . LEU A 1 90 ? -9.375 0.487 -1.320 1.00 78.81 90 LEU A CA 1
ATOM 625 C C . LEU A 1 90 ? -10.691 -0.226 -1.028 1.00 78.81 90 LEU A C 1
ATOM 627 O O . LEU A 1 90 ? -11.676 0.387 -0.628 1.00 78.81 90 LEU A O 1
ATOM 631 N N . VAL A 1 91 ? -10.701 -1.543 -1.205 1.00 80.56 91 VAL A N 1
ATOM 632 C CA . VAL A 1 91 ? -11.832 -2.389 -0.826 1.00 80.56 91 VAL A CA 1
ATOM 633 C C . VAL A 1 91 ? -11.499 -3.000 0.524 1.00 80.56 91 VAL A C 1
ATOM 635 O O . VAL A 1 91 ? -10.527 -3.743 0.646 1.00 80.56 91 VAL A O 1
ATOM 638 N N . SER A 1 92 ? -12.270 -2.654 1.559 1.00 80.38 92 SER A N 1
ATOM 639 C CA . SER A 1 92 ? -11.985 -3.069 2.941 1.00 80.38 92 SER A CA 1
ATOM 640 C C . SER A 1 92 ? -10.564 -2.688 3.399 1.00 80.38 92 SER A C 1
ATOM 642 O O . SER A 1 92 ? -9.890 -3.463 4.076 1.00 80.38 92 SER A O 1
ATOM 644 N N . GLY A 1 93 ? -10.083 -1.505 3.000 1.00 76.81 93 GLY A N 1
ATOM 645 C CA . GLY A 1 93 ? -8.750 -1.017 3.366 1.00 76.81 93 GLY A CA 1
ATOM 646 C C . GLY A 1 93 ? -7.595 -1.590 2.543 1.00 76.81 93 GLY A C 1
ATOM 647 O O . GLY A 1 93 ? -6.450 -1.248 2.819 1.00 76.81 93 GLY A O 1
ATOM 648 N N . VAL A 1 94 ? -7.859 -2.422 1.529 1.00 84.62 94 VAL A N 1
ATOM 649 C CA . VAL A 1 94 ? -6.828 -3.027 0.672 1.00 84.62 94 VAL A CA 1
ATOM 650 C C . VAL A 1 94 ? -6.980 -2.539 -0.766 1.00 84.62 94 VAL A C 1
ATOM 652 O O . VAL A 1 94 ? -8.037 -2.686 -1.376 1.00 84.62 94 VAL A O 1
ATOM 655 N N . ALA A 1 95 ? -5.908 -1.987 -1.329 1.00 84.25 95 ALA A N 1
ATOM 656 C CA . ALA A 1 95 ? -5.809 -1.599 -2.730 1.00 84.25 95 ALA A CA 1
ATOM 657 C C . ALA A 1 95 ? -4.922 -2.594 -3.490 1.00 84.25 95 ALA A C 1
ATOM 659 O O . ALA A 1 95 ? -3.742 -2.774 -3.181 1.00 84.25 95 ALA A O 1
ATOM 660 N N . THR A 1 96 ? -5.502 -3.234 -4.507 1.00 85.75 96 THR A N 1
ATOM 661 C CA . THR A 1 96 ? -4.791 -4.141 -5.418 1.00 85.75 96 THR A CA 1
ATOM 662 C C . THR A 1 96 ? -4.638 -3.481 -6.775 1.00 85.75 96 THR A C 1
ATOM 664 O O . THR A 1 96 ? -5.624 -3.118 -7.417 1.00 85.75 96 THR A O 1
ATOM 667 N N . PHE A 1 97 ? -3.403 -3.369 -7.244 1.00 82.00 97 PHE A N 1
ATOM 668 C CA . PHE A 1 97 ? -3.111 -2.715 -8.507 1.00 82.00 97 PHE A CA 1
ATOM 669 C C . PHE A 1 97 ? -2.941 -3.740 -9.635 1.00 82.00 97 PHE A C 1
ATOM 671 O O . PHE A 1 97 ? -1.846 -4.226 -9.915 1.00 82.00 97 PHE A O 1
ATOM 678 N N . THR A 1 98 ? -4.043 -4.074 -10.302 1.00 80.00 98 THR A N 1
ATOM 679 C CA . THR A 1 98 ? -4.100 -5.153 -11.307 1.00 80.00 98 THR A CA 1
ATOM 680 C C . THR A 1 98 ? -3.606 -4.754 -12.698 1.00 80.00 98 THR A C 1
ATOM 682 O O . THR A 1 98 ? -3.309 -5.620 -13.516 1.00 80.00 98 THR A O 1
ATOM 685 N N . ASN A 1 99 ? -3.511 -3.455 -12.994 1.00 74.50 99 ASN A N 1
ATOM 686 C CA . ASN A 1 99 ? -3.160 -2.965 -14.329 1.00 74.50 99 ASN A CA 1
ATOM 687 C C . ASN A 1 99 ? -2.060 -1.896 -14.292 1.00 74.50 99 ASN A C 1
ATOM 689 O O . ASN A 1 99 ? -2.133 -0.913 -15.026 1.00 74.50 99 ASN A O 1
ATOM 693 N N . LEU A 1 100 ? -1.041 -2.063 -13.441 1.00 74.25 100 LEU A N 1
ATOM 694 C CA . LEU A 1 100 ? 0.137 -1.190 -13.482 1.00 74.25 100 LEU A CA 1
ATOM 695 C C . LEU A 1 100 ? 1.068 -1.595 -14.613 1.00 74.25 100 LEU A C 1
ATOM 697 O O . LEU A 1 100 ? 1.351 -2.777 -14.819 1.00 74.25 100 LEU A O 1
ATOM 701 N N . ARG A 1 101 ? 1.572 -0.585 -15.318 1.00 71.88 101 ARG A N 1
ATOM 702 C CA . ARG A 1 101 ? 2.533 -0.727 -16.410 1.00 71.88 101 ARG A CA 1
ATOM 703 C C . ARG A 1 101 ? 3.637 0.294 -16.232 1.00 71.88 101 ARG A C 1
ATOM 705 O O . ARG A 1 101 ? 3.365 1.486 -16.164 1.00 71.88 101 ARG A O 1
ATOM 712 N N . VAL A 1 102 ? 4.876 -0.174 -16.185 1.00 70.06 102 VAL A N 1
ATOM 713 C CA . VAL A 1 102 ? 6.068 0.676 -16.101 1.00 70.06 102 VAL A CA 1
ATOM 714 C C . VAL A 1 102 ? 6.649 0.772 -17.510 1.00 70.06 102 VAL A C 1
ATOM 716 O O . VAL A 1 102 ? 6.923 -0.263 -18.100 1.00 70.06 102 VAL A O 1
ATOM 719 N N . ILE A 1 103 ? 6.840 1.967 -18.076 1.00 65.88 103 ILE A N 1
ATOM 720 C CA . ILE A 1 103 ? 7.487 2.155 -19.400 1.00 65.88 103 ILE A CA 1
ATOM 721 C C . ILE A 1 103 ? 8.882 2.789 -19.293 1.00 65.88 103 ILE A C 1
ATOM 723 O O . ILE A 1 103 ? 9.315 3.530 -20.171 1.00 65.88 103 ILE A O 1
ATOM 727 N N . LEU A 1 104 ? 9.581 2.534 -18.191 1.00 63.88 104 LEU A N 1
ATOM 728 C CA . LEU A 1 104 ? 10.921 3.071 -17.963 1.00 63.88 104 LEU A CA 1
ATOM 729 C C . LEU A 1 104 ? 11.964 2.295 -18.771 1.00 63.88 104 LEU A C 1
ATOM 731 O O . LEU A 1 104 ? 11.773 1.119 -19.080 1.00 63.88 104 LEU A O 1
ATOM 735 N N . GLN A 1 105 ? 13.086 2.944 -19.087 1.00 60.38 105 GLN A N 1
ATOM 736 C CA . GLN A 1 105 ? 14.251 2.241 -19.623 1.00 60.38 105 GLN A CA 1
ATOM 737 C C . GLN A 1 105 ? 14.726 1.180 -18.608 1.00 60.38 105 GLN A C 1
ATOM 739 O O . GLN A 1 105 ? 14.582 1.401 -17.403 1.00 60.38 105 GLN A O 1
ATOM 744 N N . PRO A 1 106 ? 15.262 0.025 -19.054 1.00 58.62 106 PRO A N 1
ATOM 745 C CA . PRO A 1 106 ? 15.740 -1.012 -18.145 1.00 58.62 106 PRO A CA 1
ATOM 746 C C . PRO A 1 106 ? 16.790 -0.441 -17.187 1.00 58.62 106 PRO A C 1
ATOM 748 O O . PRO A 1 106 ? 17.890 -0.094 -17.611 1.00 58.62 106 PRO A O 1
ATOM 751 N N . GLN A 1 107 ? 16.456 -0.351 -15.901 1.00 60.56 107 GLN A N 1
ATOM 752 C CA . GLN A 1 107 ? 17.398 0.041 -14.859 1.00 60.56 107 GLN A CA 1
ATOM 753 C C . GLN A 1 107 ? 17.203 -0.805 -13.606 1.00 60.56 107 GLN A C 1
ATOM 755 O O . GLN A 1 107 ? 16.094 -1.243 -13.294 1.00 60.56 107 GLN A O 1
ATOM 760 N N . ALA A 1 108 ? 18.292 -1.025 -12.877 1.00 57.28 108 ALA A N 1
ATOM 761 C CA . ALA A 1 108 ? 18.237 -1.634 -11.559 1.00 57.28 108 ALA A CA 1
ATOM 762 C C . ALA A 1 108 ? 17.850 -0.566 -10.522 1.00 57.28 108 ALA A C 1
ATOM 764 O O . ALA A 1 108 ? 18.482 0.484 -10.474 1.00 57.28 108 ALA A O 1
ATOM 765 N N . GLY A 1 109 ? 16.847 -0.846 -9.679 1.00 62.28 109 GLY A N 1
ATOM 766 C CA . GLY A 1 109 ? 16.567 -0.043 -8.477 1.00 62.28 109 GLY A CA 1
ATOM 767 C C . GLY A 1 109 ? 15.337 0.874 -8.495 1.00 62.28 109 GLY A C 1
ATOM 768 O O . GLY A 1 109 ? 15.206 1.683 -7.582 1.00 62.28 109 GLY A O 1
ATOM 769 N N . ALA A 1 110 ? 14.424 0.751 -9.462 1.00 63.59 110 ALA A N 1
ATOM 770 C CA . ALA A 1 110 ? 13.174 1.518 -9.436 1.00 63.59 110 ALA A CA 1
ATOM 771 C C . ALA A 1 110 ? 12.291 1.121 -8.233 1.00 63.59 110 ALA A C 1
ATOM 773 O O . ALA A 1 110 ? 12.050 -0.067 -8.004 1.00 63.59 110 ALA A O 1
ATOM 774 N N . VAL A 1 111 ? 11.773 2.107 -7.489 1.00 66.88 111 VAL A N 1
ATOM 775 C CA . VAL A 1 111 ? 10.878 1.900 -6.336 1.00 66.88 111 VAL A CA 1
ATOM 776 C C . VAL A 1 111 ? 9.477 2.421 -6.668 1.00 66.88 111 VAL A C 1
ATOM 778 O O . VAL A 1 111 ? 9.324 3.406 -7.385 1.00 66.88 111 VAL A O 1
ATOM 781 N N . LEU A 1 112 ? 8.427 1.770 -6.160 1.00 67.94 112 LEU A N 1
ATOM 782 C CA . LEU A 1 112 ? 7.061 2.297 -6.234 1.00 67.94 112 LEU A CA 1
ATOM 783 C C . LEU A 1 112 ? 6.741 3.098 -4.971 1.00 67.94 112 LEU A C 1
ATOM 785 O O . LEU A 1 112 ? 6.948 2.624 -3.856 1.00 67.94 112 LEU A O 1
ATOM 789 N N . LEU A 1 113 ? 6.213 4.300 -5.162 1.00 70.88 113 LEU A N 1
ATOM 790 C CA . LEU A 1 113 ? 5.643 5.141 -4.121 1.00 70.88 113 LEU A CA 1
ATOM 791 C C . LEU A 1 113 ? 4.124 5.017 -4.173 1.00 70.88 113 LEU A C 1
ATOM 793 O O . LEU A 1 113 ? 3.525 5.185 -5.231 1.00 70.88 113 LEU A O 1
ATOM 797 N N . PHE A 1 114 ? 3.500 4.765 -3.030 1.00 72.50 114 PHE A N 1
ATOM 798 C CA . PHE A 1 114 ? 2.048 4.711 -2.914 1.00 72.50 114 PHE A CA 1
ATOM 799 C C . PHE A 1 114 ? 1.566 5.892 -2.079 1.00 72.50 114 PHE A C 1
ATOM 801 O O . PHE A 1 114 ? 2.131 6.168 -1.021 1.00 72.50 114 PHE A O 1
ATOM 808 N N . THR A 1 115 ? 0.534 6.583 -2.546 1.00 72.31 115 THR A N 1
ATOM 809 C CA . THR A 1 115 ? -0.064 7.737 -1.869 1.00 72.31 115 THR A CA 1
ATOM 810 C C . THR A 1 115 ? -1.580 7.601 -1.808 1.00 72.31 115 THR A C 1
ATOM 812 O O . THR A 1 115 ? -2.195 6.978 -2.668 1.00 72.31 115 THR A O 1
ATOM 815 N N . VAL A 1 116 ? -2.192 8.175 -0.779 1.00 66.69 116 VAL A N 1
ATOM 816 C CA . VAL A 1 116 ? -3.643 8.400 -0.682 1.00 66.69 116 VAL A CA 1
ATOM 817 C C . VAL A 1 116 ? -3.892 9.911 -0.784 1.0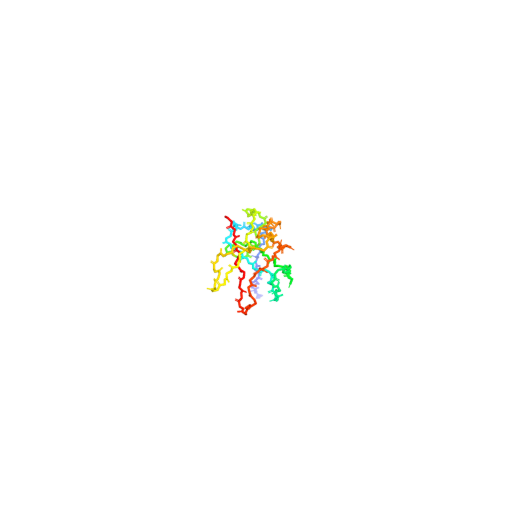0 66.69 116 VAL A C 1
ATOM 819 O O . VAL A 1 116 ? -3.006 10.666 -0.368 1.00 66.69 116 VAL A O 1
ATOM 822 N N . PRO A 1 117 ? -5.006 10.359 -1.392 1.00 59.56 117 PRO A N 1
ATOM 823 C CA . PRO A 1 117 ? -5.410 11.762 -1.360 1.00 59.56 117 PRO A CA 1
ATOM 824 C C . PRO A 1 117 ? -5.797 12.222 0.052 1.00 59.56 117 PRO A C 1
ATOM 826 O O . PRO A 1 117 ? -6.193 11.361 0.873 1.00 59.56 117 PRO A O 1
#

Sequence (117 aa):
MRFTLHTDSSMFVLSPPFEVLNGPAASLSVMMSPATVTAGLIVTPFPVVQAVDAFGNLVVSGAESATACVNDPMNSGMCLSGGGSTTAQLVSGVATFTNLRVILQPQAGAVLLFTVP

Secondary structure (DSSP, 8-state):
-------------PPPP------S--EEEEEE------TTSBPSSPPEEEEE-TTS-B--SS--EEEEEEE-TTTTT-B--SSS--EEEEETTEEE-TT-B----S-TT-EEEEE--

Radius of gyration: 23.92 Å; Cα contacts (8 Å, |Δi|>4): 239; chains: 1; bounding box: 35×38×88 Å

Mean predicted aligned error: 12.21 Å

pLDDT: mean 71.27, std 10.17, range [49.31, 87.94]

Nearest PDB structures (foldseek):
  8q51-assembly1_A  TM=6.180E-01  e=4.473E-02  Niallia circulans
  6qud-assembly1_A  TM=4.922E-01  e=1.637E-02  Bifidobacterium bifidum
  4cu6-assembly1_A  TM=5.069E-01  e=3.783E-02  Streptococcus pneumoniae TIGR4
  7nit-assembly5_E  TM=5.051E-01  e=3.026E-02  Bifidobacterium bifidum
  3gm8-assembly1_A  TM=6.576E-01  e=3.529E-01  Phocaeicola vulgatus ATCC 8482

Organism: NCBI:txid464990

Solvent-accessible surface area (backbone atoms only — not comparable to full-atom values): 7125 Å² total; per-residue (Å²): 135,87,85,74,84,85,83,78,80,83,84,78,82,82,77,79,92,78,87,84,76,63,54,66,63,66,46,78,45,80,77,34,74,58,78,67,69,57,60,71,38,71,47,49,53,51,36,28,35,33,32,15,14,91,85,67,40,72,18,56,63,88,63,72,43,38,38,46,26,35,40,26,100,90,46,67,74,42,57,42,84,43,89,27,50,40,62,21,56,33,60,72,18,36,24,60,36,86,44,34,17,46,61,57,78,96,67,92,80,75,39,80,40,76,46,65,132